Protein AF-A0A3N9UTG4-F1 (afdb_monomer_lite)

Secondary structure (DSSP, 8-state):
-HHHHHHHHHHHHHHHTTPPPPPS--S-BTTBPPPPPS-TT--BTT-SSTTTB-PPPP-

Radius of gyration: 18.99 Å; chains: 1; bounding box: 54×22×43 Å

Foldseek 3Di:
DVVVVVVVVVVVVVVVVPDDDDDPQDDDDPNHGDEDDPDQPAADCPHPDPSRHDPDDDD

Structure (mmCIF, N/CA/C/O backbon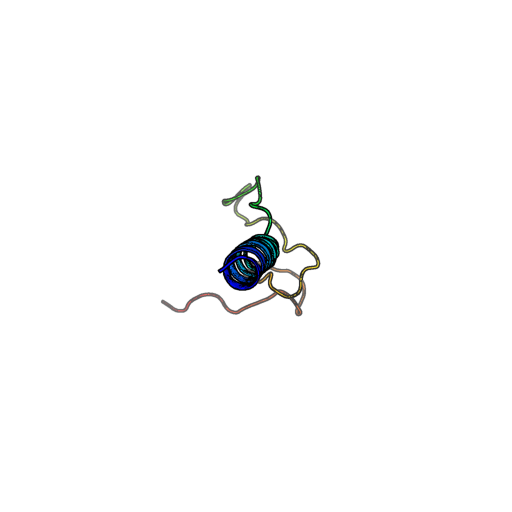e):
data_AF-A0A3N9UTG4-F1
#
_entry.id   AF-A0A3N9UTG4-F1
#
loop_
_atom_site.group_PDB
_atom_site.id
_atom_site.type_symbol
_atom_site.label_atom_id
_atom_site.label_alt_id
_atom_site.label_comp_id
_atom_site.label_asym_id
_atom_site.label_entity_id
_atom_site.label_seq_id
_atom_site.pdbx_PDB_ins_code
_atom_site.Cartn_x
_atom_site.Cartn_y
_atom_site.Cartn_z
_atom_site.occupancy
_atom_site.B_iso_or_equiv
_atom_site.auth_seq_id
_atom_site.auth_comp_id
_atom_site.auth_asym_id
_atom_site.auth_atom_id
_atom_site.pdbx_PDB_model_num
ATOM 1 N N . MET A 1 1 ? 37.860 8.718 -20.796 1.00 61.22 1 MET A N 1
ATOM 2 C CA . MET A 1 1 ? 36.873 9.767 -21.146 1.00 61.22 1 MET A CA 1
ATOM 3 C C . MET A 1 1 ? 35.666 9.214 -21.908 1.00 61.22 1 MET A C 1
ATOM 5 O O . MET A 1 1 ? 34.583 9.265 -21.354 1.00 61.22 1 MET A O 1
ATOM 9 N N . LYS A 1 2 ? 35.812 8.615 -23.103 1.00 70.62 2 LYS A N 1
ATOM 10 C CA . LYS A 1 2 ? 34.673 8.034 -23.860 1.00 70.62 2 LYS A CA 1
ATOM 11 C C . LYS A 1 2 ? 33.975 6.860 -23.148 1.00 70.62 2 LYS A C 1
ATOM 13 O O . LYS A 1 2 ? 32.759 6.872 -23.026 1.00 70.62 2 LYS A O 1
ATOM 18 N N . MET A 1 3 ? 34.734 5.910 -22.593 1.00 72.00 3 MET A N 1
ATOM 19 C CA . MET A 1 3 ? 34.166 4.778 -21.833 1.00 72.00 3 MET A CA 1
ATOM 20 C C . MET A 1 3 ? 33.513 5.208 -20.511 1.00 72.00 3 MET A C 1
ATOM 22 O O . MET A 1 3 ? 32.500 4.649 -20.114 1.00 72.00 3 MET A O 1
ATOM 26 N N . THR A 1 4 ? 34.055 6.236 -19.852 1.00 76.88 4 THR A N 1
ATOM 27 C CA . THR A 1 4 ? 33.521 6.770 -18.589 1.00 76.88 4 THR A CA 1
ATOM 28 C C . THR A 1 4 ? 32.149 7.421 -18.785 1.00 76.88 4 THR A C 1
ATOM 30 O O . THR A 1 4 ? 31.251 7.202 -17.983 1.00 76.88 4 THR A O 1
ATOM 33 N N . VAL A 1 5 ? 31.963 8.170 -19.878 1.00 83.88 5 VAL A N 1
ATOM 34 C CA . VAL A 1 5 ? 30.672 8.792 -20.222 1.00 83.88 5 VAL A CA 1
ATOM 35 C C . VAL A 1 5 ? 29.614 7.734 -20.546 1.00 83.88 5 VAL A C 1
ATOM 37 O O . VAL A 1 5 ? 28.488 7.836 -20.068 1.00 83.88 5 VAL A O 1
ATOM 40 N N . VAL A 1 6 ? 29.982 6.687 -21.294 1.00 86.06 6 VAL A N 1
ATOM 41 C CA . VAL A 1 6 ? 29.076 5.562 -21.591 1.00 86.06 6 VAL A CA 1
ATOM 42 C C . VAL A 1 6 ? 28.666 4.833 -20.308 1.00 86.06 6 VAL A C 1
ATOM 44 O O . VAL A 1 6 ? 27.484 4.569 -20.115 1.00 86.06 6 VAL A O 1
ATOM 47 N N . ALA A 1 7 ? 29.606 4.578 -19.394 1.00 87.25 7 ALA A N 1
ATOM 48 C CA . ALA A 1 7 ? 29.307 3.926 -18.119 1.00 87.25 7 ALA A CA 1
ATOM 49 C C . ALA A 1 7 ? 28.333 4.741 -17.248 1.00 87.25 7 ALA A C 1
ATOM 51 O O . ALA A 1 7 ? 27.406 4.171 -16.678 1.00 87.25 7 ALA A O 1
ATOM 52 N N . ILE A 1 8 ? 28.498 6.068 -17.184 1.00 89.50 8 ILE A N 1
ATOM 53 C CA . ILE A 1 8 ? 27.601 6.956 -16.426 1.00 89.50 8 ILE A CA 1
ATOM 54 C C . ILE A 1 8 ? 26.194 6.978 -17.042 1.00 89.50 8 ILE A C 1
ATOM 56 O O . ILE A 1 8 ? 25.209 6.882 -16.313 1.00 89.50 8 ILE A O 1
ATOM 60 N N . LEU A 1 9 ? 26.086 7.053 -18.373 1.00 87.50 9 LEU A N 1
ATOM 61 C CA . LEU A 1 9 ? 24.797 7.013 -19.074 1.00 87.50 9 LEU A CA 1
ATOM 62 C C . LEU A 1 9 ? 24.063 5.683 -18.858 1.00 87.50 9 LEU A C 1
ATOM 64 O O . LEU A 1 9 ? 22.869 5.683 -18.566 1.00 87.50 9 LEU A O 1
ATOM 68 N N . CYS A 1 10 ? 24.773 4.554 -18.948 1.00 86.25 10 CYS A N 1
ATOM 69 C CA . CYS A 1 10 ? 24.196 3.237 -18.679 1.00 86.25 10 CYS A CA 1
ATOM 70 C C . CYS A 1 10 ? 23.751 3.097 -17.219 1.00 86.25 10 CYS A C 1
ATOM 72 O O . CYS A 1 10 ? 22.651 2.615 -16.965 1.00 86.25 10 CYS A O 1
ATOM 74 N N . ALA A 1 11 ? 24.565 3.553 -16.263 1.00 84.44 11 ALA A N 1
ATOM 75 C CA . ALA A 1 11 ? 24.201 3.529 -14.850 1.00 84.44 11 ALA A CA 1
ATOM 76 C C . ALA A 1 11 ? 22.949 4.378 -14.568 1.00 84.44 11 ALA A C 1
ATOM 78 O O . ALA A 1 11 ? 22.057 3.929 -13.854 1.00 84.44 11 ALA A O 1
ATOM 79 N N . GLY A 1 12 ? 22.839 5.564 -15.178 1.00 82.56 12 GLY A N 1
ATOM 80 C CA . GLY A 1 12 ? 21.656 6.419 -15.058 1.00 82.56 12 GLY A CA 1
ATOM 81 C C . GLY A 1 12 ? 20.374 5.758 -15.578 1.00 82.56 12 GLY A C 1
ATOM 82 O O . GLY A 1 12 ? 19.352 5.802 -14.895 1.00 82.56 12 GLY A O 1
ATOM 83 N N . LEU A 1 13 ? 20.432 5.091 -16.740 1.00 79.88 13 LEU A N 1
ATOM 84 C CA . LEU A 1 13 ? 19.280 4.372 -17.308 1.00 79.88 13 LEU A CA 1
ATOM 85 C C . LEU A 1 13 ? 18.831 3.177 -16.452 1.00 79.88 13 LEU A C 1
ATOM 87 O O . LEU A 1 13 ? 17.638 2.893 -16.364 1.00 79.88 13 LEU A O 1
ATOM 91 N N . LEU A 1 14 ? 19.773 2.462 -15.832 1.00 78.94 14 LEU A N 1
ATOM 92 C CA . LEU A 1 14 ? 19.455 1.294 -15.007 1.00 78.94 14 LEU A CA 1
ATOM 93 C C . LEU A 1 14 ? 18.706 1.679 -13.723 1.00 78.94 14 LEU A C 1
ATOM 95 O O . LEU A 1 14 ? 17.837 0.934 -13.280 1.00 78.94 14 LEU A O 1
ATOM 99 N N . VAL A 1 15 ? 18.993 2.849 -13.145 1.00 77.25 15 VAL A N 1
ATOM 100 C CA . VAL A 1 15 ? 18.347 3.304 -11.902 1.00 77.25 15 VAL A CA 1
ATOM 101 C C . VAL A 1 15 ? 16.915 3.797 -12.140 1.00 77.25 15 VAL A C 1
ATOM 103 O O . VAL A 1 15 ? 16.054 3.600 -11.284 1.00 77.25 15 VAL A O 1
ATOM 106 N N . SER A 1 16 ? 16.613 4.388 -13.303 1.00 71.88 16 SER A N 1
ATOM 107 C CA . SER A 1 16 ? 15.255 4.878 -13.598 1.00 71.88 16 SER A CA 1
ATOM 108 C C . SER A 1 16 ? 14.221 3.761 -13.776 1.00 71.88 16 SER A C 1
ATOM 110 O O . SER A 1 16 ? 13.032 4.001 -13.598 1.00 71.88 16 SER A O 1
ATOM 112 N N . ALA A 1 17 ? 14.657 2.541 -14.101 1.00 69.62 17 ALA A N 1
ATOM 113 C CA . ALA A 1 17 ? 13.777 1.387 -14.295 1.00 69.62 17 ALA A CA 1
ATOM 114 C C . ALA A 1 17 ? 13.208 0.806 -12.982 1.00 69.62 17 ALA A C 1
ATOM 116 O O . ALA A 1 17 ? 12.329 -0.050 -13.023 1.00 69.62 17 ALA A O 1
ATOM 117 N N . CYS A 1 18 ? 13.688 1.264 -11.822 1.00 72.38 18 CYS A N 1
ATOM 118 C CA . CYS A 1 18 ? 13.245 0.790 -10.508 1.00 72.38 18 CYS A CA 1
ATOM 119 C C . CYS A 1 18 ? 12.119 1.640 -9.889 1.00 72.38 18 CYS A C 1
ATOM 121 O O . CYS A 1 18 ? 11.698 1.365 -8.765 1.00 72.38 18 CYS A O 1
ATOM 123 N N . ALA A 1 19 ? 11.645 2.688 -10.573 1.00 76.06 19 ALA A N 1
ATOM 124 C CA . ALA A 1 19 ? 10.527 3.494 -10.092 1.00 76.06 19 ALA A CA 1
ATOM 125 C C . ALA A 1 19 ? 9.194 2.779 -10.379 1.00 76.06 19 ALA A C 1
ATOM 127 O O . ALA A 1 19 ? 8.917 2.408 -11.516 1.00 76.06 19 ALA A O 1
ATOM 128 N N . GLY A 1 20 ? 8.372 2.569 -9.346 1.00 77.38 20 GLY A N 1
ATOM 129 C CA . GLY A 1 20 ? 7.029 2.004 -9.508 1.00 77.38 20 GLY A CA 1
ATOM 130 C C . GLY A 1 20 ? 6.057 2.981 -10.180 1.00 77.38 20 GLY A C 1
ATOM 131 O O . GLY A 1 20 ? 6.197 4.196 -10.037 1.00 77.38 20 GLY A O 1
ATOM 132 N N . GLU A 1 21 ? 5.051 2.450 -10.878 1.00 83.25 21 GLU A N 1
ATOM 133 C CA . GLU A 1 21 ? 3.973 3.244 -11.485 1.00 83.25 21 GLU A CA 1
ATOM 134 C C . GLU A 1 21 ? 3.117 3.915 -10.401 1.00 83.25 21 GLU A C 1
ATOM 136 O O . GLU A 1 21 ? 2.726 3.277 -9.416 1.00 83.25 21 GLU A O 1
ATOM 141 N N . ARG A 1 22 ? 2.802 5.206 -10.568 1.00 85.88 22 ARG A N 1
ATOM 142 C CA . ARG A 1 22 ? 1.975 5.926 -9.592 1.00 85.88 22 ARG A CA 1
ATOM 143 C C . ARG A 1 22 ? 0.499 5.544 -9.786 1.00 85.88 22 ARG A C 1
ATOM 145 O O . ARG A 1 22 ? -0.049 5.798 -10.854 1.00 85.88 22 ARG A O 1
ATOM 152 N N . PRO A 1 23 ? -0.198 5.033 -8.757 1.00 85.81 23 PRO A N 1
ATOM 153 C CA . PRO A 1 23 ? -1.614 4.694 -8.881 1.00 85.81 23 PRO A CA 1
ATOM 154 C C . PRO A 1 23 ? -2.494 5.946 -9.028 1.00 85.81 23 PRO A C 1
ATOM 156 O O . PRO A 1 23 ? -2.258 6.975 -8.388 1.00 85.81 23 PRO A O 1
ATOM 159 N N . ALA A 1 24 ? -3.545 5.843 -9.846 1.00 89.94 24 ALA A N 1
ATOM 160 C CA . ALA A 1 24 ? -4.507 6.924 -10.096 1.00 89.94 24 ALA A CA 1
ATOM 161 C C . ALA A 1 24 ? -5.636 7.002 -9.047 1.00 89.94 24 ALA A C 1
ATOM 163 O O . ALA A 1 24 ? -6.364 7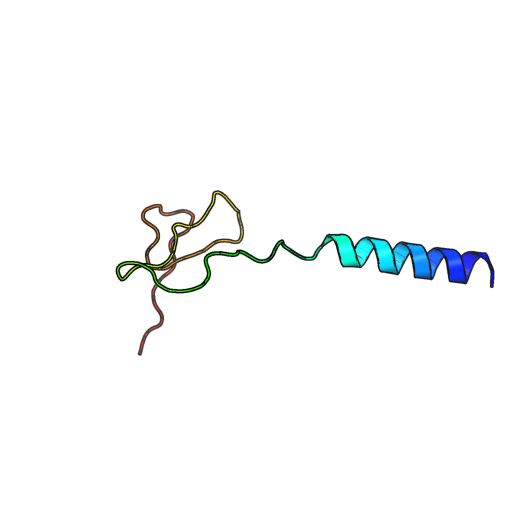.987 -8.979 1.00 89.94 24 ALA A O 1
ATOM 164 N N . ASN A 1 25 ? -5.780 5.968 -8.222 1.00 88.44 25 ASN A N 1
ATOM 165 C CA . ASN A 1 25 ? -6.881 5.748 -7.280 1.00 88.44 25 ASN A CA 1
ATOM 166 C C . ASN A 1 25 ? -6.444 5.924 -5.812 1.00 88.44 25 ASN A C 1
ATOM 168 O O . ASN A 1 25 ? -6.808 5.137 -4.941 1.00 88.44 25 ASN A O 1
ATOM 172 N N . LEU A 1 26 ? -5.614 6.933 -5.540 1.00 89.94 26 LEU A N 1
ATOM 173 C CA . LEU A 1 26 ? -5.156 7.244 -4.185 1.00 89.94 26 LEU A CA 1
ATOM 174 C C . LEU A 1 26 ? -6.292 7.818 -3.325 1.00 89.94 26 LEU A C 1
ATOM 176 O O . LEU A 1 26 ? -7.070 8.651 -3.786 1.00 89.94 26 LEU A O 1
ATOM 180 N N . GLY A 1 27 ? -6.319 7.433 -2.048 1.00 91.50 27 GLY A N 1
ATOM 181 C CA . GLY A 1 27 ? -7.286 7.917 -1.062 1.00 91.50 27 GLY A CA 1
ATOM 182 C C . GLY A 1 27 ? -8.331 6.875 -0.660 1.00 91.50 27 GLY A C 1
ATOM 183 O O . GLY A 1 27 ? -8.294 5.722 -1.086 1.00 91.50 27 GLY A O 1
ATOM 184 N N . VAL A 1 28 ? -9.243 7.295 0.217 1.00 94.50 28 VAL A N 1
ATOM 185 C CA . VAL A 1 28 ? -10.356 6.477 0.712 1.00 94.50 28 VAL A CA 1
ATOM 186 C C . VAL A 1 28 ? -11.585 6.721 -0.157 1.00 94.50 28 VAL A C 1
ATOM 188 O O . VAL A 1 28 ? -11.982 7.864 -0.378 1.00 94.50 28 VAL A O 1
ATOM 191 N N . THR A 1 29 ? -12.223 5.643 -0.600 1.00 92.94 29 THR A N 1
ATOM 192 C CA . THR A 1 29 ? -13.456 5.667 -1.396 1.00 92.94 29 THR A CA 1
ATOM 193 C C . THR A 1 29 ? -14.484 4.754 -0.742 1.00 92.94 29 THR A C 1
ATOM 195 O O . THR A 1 29 ? -14.168 3.607 -0.448 1.00 92.94 29 THR A O 1
ATOM 198 N N . ASN A 1 30 ? -15.706 5.240 -0.494 1.00 93.94 30 ASN A N 1
ATOM 199 C CA . ASN A 1 30 ? -16.749 4.495 0.236 1.00 93.94 30 ASN A CA 1
ATOM 200 C C . ASN A 1 30 ? -16.307 3.992 1.627 1.00 93.94 30 ASN A C 1
ATOM 202 O O . ASN A 1 30 ? -16.718 2.926 2.073 1.00 93.94 30 ASN A O 1
ATOM 206 N N . GLY A 1 31 ? -15.460 4.764 2.314 1.00 94.62 31 GLY A N 1
ATOM 207 C CA . GLY A 1 31 ? -14.993 4.441 3.666 1.00 94.62 31 GLY A CA 1
ATOM 208 C C . GLY A 1 31 ? -13.835 3.442 3.733 1.00 94.62 31 GLY A C 1
ATOM 209 O O . GLY A 1 31 ? -13.332 3.205 4.827 1.00 94.62 31 GLY A O 1
ATOM 210 N N . THR A 1 32 ? -13.364 2.908 2.602 1.00 94.06 32 THR A N 1
ATOM 211 C CA . THR A 1 32 ? -12.234 1.969 2.564 1.00 94.06 32 THR A CA 1
ATOM 212 C C . THR A 1 32 ? -11.133 2.410 1.604 1.00 94.06 32 THR A C 1
ATOM 214 O O . THR A 1 32 ? -11.359 3.173 0.662 1.00 94.06 32 THR A O 1
ATOM 217 N N . LEU A 1 33 ? -9.916 1.919 1.834 1.00 93.62 33 LEU A N 1
ATOM 218 C CA . LEU A 1 33 ? -8.849 1.986 0.833 1.00 93.62 33 LEU A CA 1
ATOM 219 C C . LEU A 1 33 ? -9.150 1.011 -0.316 1.00 93.62 33 LEU A C 1
ATOM 221 O O . LEU A 1 33 ? -9.929 0.069 -0.161 1.00 93.62 33 LEU A O 1
ATOM 225 N N . THR A 1 34 ? -8.524 1.224 -1.476 1.00 93.25 34 THR A N 1
ATOM 226 C CA . THR A 1 34 ? -8.568 0.220 -2.551 1.00 93.25 34 THR A CA 1
ATOM 227 C C . THR A 1 34 ? -7.914 -1.080 -2.068 1.00 93.25 34 THR A C 1
ATOM 229 O O . THR A 1 34 ? -6.940 -1.039 -1.314 1.00 93.25 34 THR A O 1
ATOM 232 N N . ALA A 1 35 ? -8.437 -2.229 -2.502 1.00 92.94 35 ALA A N 1
ATOM 233 C CA . ALA A 1 35 ? -7.827 -3.525 -2.221 1.00 92.94 35 ALA A CA 1
ATOM 234 C C . ALA A 1 35 ? -6.378 -3.579 -2.733 1.00 92.94 35 ALA A C 1
ATOM 236 O O . ALA A 1 35 ? -6.067 -3.030 -3.794 1.00 92.94 35 ALA A O 1
ATOM 237 N N . CYS A 1 36 ? -5.499 -4.259 -1.994 1.00 93.44 36 CYS A N 1
ATOM 238 C CA . CYS A 1 36 ? -4.138 -4.480 -2.465 1.00 93.44 36 CYS A CA 1
ATOM 239 C C . CYS A 1 36 ? -4.154 -5.323 -3.750 1.00 93.44 36 CYS A C 1
ATOM 241 O O . CYS A 1 36 ? -4.785 -6.382 -3.761 1.00 93.44 36 CYS A O 1
ATOM 243 N N . PRO A 1 37 ? -3.483 -4.887 -4.835 1.00 91.56 37 PRO A N 1
ATOM 244 C CA . PRO A 1 37 ? -3.224 -5.767 -5.966 1.00 91.56 37 PRO A CA 1
ATOM 245 C C . PRO A 1 37 ? -2.301 -6.915 -5.541 1.00 91.56 37 PRO A C 1
ATOM 247 O O . PRO A 1 37 ? -1.624 -6.828 -4.517 1.00 91.56 37 PRO A O 1
ATOM 250 N N . ASP A 1 38 ? -2.229 -7.956 -6.372 1.00 92.62 38 ASP A N 1
ATOM 251 C CA . ASP A 1 38 ? -1.320 -9.092 -6.193 1.00 92.62 38 ASP A CA 1
ATOM 252 C C . ASP A 1 38 ? 0.145 -8.672 -6.433 1.00 92.62 38 ASP A C 1
ATOM 254 O O . ASP A 1 38 ? 0.722 -8.892 -7.496 1.00 92.62 38 ASP A O 1
ATOM 258 N N . SER A 1 39 ? 0.719 -7.966 -5.459 1.00 88.38 39 SER A N 1
ATOM 259 C CA . SER A 1 39 ? 2.054 -7.373 -5.500 1.00 88.38 39 SER A CA 1
ATOM 260 C C . SER A 1 39 ? 2.753 -7.592 -4.160 1.00 88.38 39 SER A C 1
ATOM 262 O O . SER A 1 39 ? 2.167 -7.296 -3.118 1.00 88.38 39 SER A O 1
ATOM 264 N N . PRO A 1 40 ? 4.023 -8.040 -4.152 1.00 88.19 40 PRO A N 1
ATOM 265 C CA . PRO A 1 40 ? 4.715 -8.447 -2.927 1.00 88.19 40 PRO A CA 1
ATOM 266 C C . PRO A 1 40 ? 4.942 -7.304 -1.930 1.00 88.19 40 PRO A C 1
ATOM 268 O O . PRO A 1 40 ? 5.187 -7.563 -0.758 1.00 88.19 40 PRO A O 1
ATOM 271 N N . ASN A 1 41 ? 4.869 -6.051 -2.386 1.00 90.69 41 ASN A N 1
ATOM 272 C CA . ASN A 1 41 ? 5.117 -4.874 -1.552 1.00 90.69 41 ASN A CA 1
ATOM 273 C C . ASN A 1 41 ? 3.829 -4.155 -1.118 1.00 90.69 41 ASN A C 1
ATOM 275 O O . ASN A 1 41 ? 3.919 -3.133 -0.440 1.00 90.69 41 ASN A O 1
ATOM 279 N N . CYS A 1 42 ? 2.641 -4.621 -1.529 1.00 92.44 42 CYS A N 1
ATOM 280 C CA . CYS A 1 42 ? 1.392 -3.995 -1.098 1.00 92.44 42 CYS A CA 1
ATOM 281 C C . CYS A 1 42 ? 0.936 -4.556 0.243 1.00 92.44 42 CYS A C 1
ATOM 283 O O . CYS A 1 42 ? 0.793 -5.766 0.390 1.00 92.44 42 CYS A O 1
ATOM 285 N N . VAL A 1 43 ? 0.639 -3.668 1.191 1.00 95.62 43 VAL A N 1
ATOM 286 C CA . VAL A 1 43 ? 0.044 -4.028 2.478 1.00 95.62 43 VAL A CA 1
ATOM 287 C C . VAL A 1 43 ? -1.066 -3.057 2.871 1.00 95.62 43 VAL A C 1
ATOM 289 O O . VAL A 1 43 ? -1.023 -1.874 2.530 1.00 95.62 43 VAL A O 1
ATOM 292 N N . SER A 1 44 ? -2.073 -3.549 3.590 1.00 95.50 44 SER A N 1
ATOM 293 C CA . SER A 1 44 ? -3.185 -2.750 4.107 1.00 95.50 44 SER A CA 1
ATOM 294 C C . SER A 1 44 ? -3.777 -3.389 5.358 1.00 95.50 44 SER A C 1
ATOM 296 O O . SER A 1 44 ? -4.073 -4.581 5.372 1.00 95.50 44 SER A O 1
ATOM 298 N N . SER A 1 45 ? -4.052 -2.590 6.390 1.00 95.81 45 SER A N 1
ATOM 299 C CA . SER A 1 45 ? -4.773 -3.069 7.578 1.00 95.81 45 SER A CA 1
ATOM 300 C C . SER A 1 45 ? -6.234 -3.434 7.311 1.00 95.81 45 SER A C 1
ATOM 302 O O . SER A 1 45 ? -6.862 -4.129 8.105 1.00 95.81 45 SER A O 1
ATOM 304 N N . GLN A 1 46 ? -6.763 -3.018 6.159 1.00 95.44 46 GLN A N 1
ATOM 305 C CA . GLN A 1 46 ? -8.107 -3.349 5.684 1.00 95.44 46 GLN A CA 1
ATOM 306 C C . GLN A 1 46 ? -8.108 -4.519 4.684 1.00 95.44 46 GLN A C 1
ATOM 308 O O . GLN A 1 46 ? -9.169 -4.870 4.173 1.00 95.44 46 GLN A O 1
ATOM 313 N N . ALA A 1 47 ? -6.948 -5.114 4.365 1.00 96.31 47 ALA A N 1
ATOM 314 C CA . ALA A 1 47 ? -6.884 -6.268 3.468 1.00 96.31 47 ALA A CA 1
ATOM 315 C C . ALA A 1 47 ? -7.689 -7.443 4.041 1.00 96.31 47 ALA A C 1
ATOM 317 O O . ALA A 1 47 ? -7.733 -7.630 5.256 1.00 96.31 47 ALA A O 1
ATOM 318 N N . GLY A 1 48 ? -8.347 -8.218 3.174 1.00 93.81 48 GLY A N 1
ATOM 319 C CA . GLY A 1 48 ? -9.125 -9.400 3.565 1.00 93.81 48 GLY A CA 1
ATOM 320 C C . GLY A 1 48 ? -8.299 -10.684 3.639 1.00 93.81 48 GLY A C 1
ATOM 321 O O . GLY A 1 48 ? -8.702 -11.623 4.321 1.00 93.81 48 GLY A O 1
ATOM 322 N N . ASP A 1 49 ? -7.158 -10.718 2.952 1.00 95.62 49 ASP A N 1
ATOM 323 C CA . ASP A 1 49 ? -6.250 -11.856 2.898 1.00 95.62 49 ASP A CA 1
ATOM 324 C C . ASP A 1 49 ? -5.021 -11.655 3.793 1.00 95.62 49 ASP A C 1
ATOM 326 O O . ASP A 1 49 ? -4.572 -10.534 4.027 1.00 95.62 49 ASP A O 1
ATOM 330 N N . GLU A 1 50 ? -4.465 -12.766 4.268 1.00 95.69 50 GLU A N 1
ATOM 331 C CA . GLU A 1 50 ? -3.366 -12.757 5.237 1.00 95.69 50 GLU A CA 1
ATOM 332 C C . GLU A 1 50 ? -2.047 -12.244 4.649 1.00 95.69 50 GLU A C 1
ATOM 334 O O . GLU A 1 50 ? -1.230 -11.669 5.357 1.00 95.69 50 GLU A O 1
ATOM 339 N N . ARG A 1 51 ? -1.831 -12.416 3.340 1.00 95.94 51 ARG A N 1
ATOM 340 C CA . ARG A 1 51 ? -0.567 -12.051 2.690 1.00 95.94 51 ARG A CA 1
ATOM 341 C C . ARG A 1 51 ? -0.370 -10.539 2.617 1.00 95.94 51 ARG A C 1
ATOM 343 O O . ARG A 1 51 ? 0.768 -10.086 2.690 1.00 95.94 51 ARG A O 1
ATOM 350 N N . HIS A 1 52 ? -1.447 -9.775 2.456 1.00 97.50 52 HIS A N 1
ATOM 351 C CA . H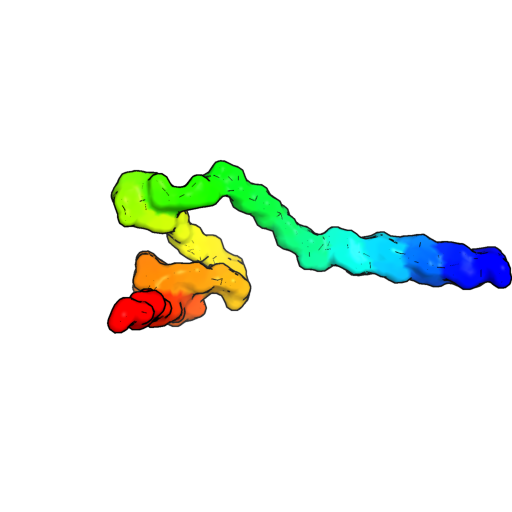IS A 1 52 ? -1.378 -8.315 2.370 1.00 97.50 52 HIS A CA 1
ATOM 352 C C . HIS A 1 52 ? -1.805 -7.606 3.665 1.00 97.50 52 HIS A C 1
ATOM 354 O O . HIS A 1 52 ? -1.705 -6.380 3.749 1.00 97.50 52 HIS A O 1
ATOM 360 N N . ARG A 1 53 ? -2.312 -8.323 4.675 1.00 97.00 53 ARG A N 1
ATOM 361 C CA . ARG A 1 53 ? -2.766 -7.706 5.928 1.00 97.00 53 ARG A CA 1
ATOM 362 C C . ARG A 1 53 ? -1.588 -7.317 6.824 1.00 97.00 53 ARG A C 1
ATOM 364 O O . ARG A 1 53 ? -0.653 -8.083 7.015 1.00 97.00 53 ARG A O 1
ATOM 371 N N . ILE A 1 54 ? -1.676 -6.124 7.411 1.00 97.25 54 ILE A N 1
ATOM 372 C CA . ILE A 1 54 ? -0.791 -5.651 8.488 1.00 97.25 54 ILE A CA 1
ATOM 373 C C . ILE A 1 54 ? -1.621 -5.083 9.639 1.00 97.25 54 ILE A C 1
ATOM 375 O O . ILE A 1 54 ? -2.747 -4.636 9.429 1.00 97.25 54 ILE A O 1
ATOM 379 N N . GLU A 1 55 ? -1.069 -5.068 10.849 1.00 97.00 55 GLU A N 1
ATOM 380 C CA . GLU A 1 55 ? -1.758 -4.487 12.005 1.00 97.00 55 GLU A CA 1
ATOM 381 C C . GLU A 1 55 ? -1.933 -2.960 11.835 1.00 97.00 55 GLU A C 1
ATOM 383 O O . GLU A 1 55 ? -1.024 -2.289 11.327 1.00 97.00 55 GLU A O 1
ATOM 388 N N . PRO A 1 56 ? -3.080 -2.374 12.235 1.00 95.00 56 PRO A N 1
ATOM 389 C CA . PRO A 1 56 ? -3.226 -0.929 12.356 1.00 95.00 56 PRO A CA 1
ATOM 390 C C . PRO A 1 56 ? -2.179 -0.301 13.286 1.00 95.00 56 PRO A C 1
ATOM 392 O O . PRO A 1 56 ? -1.638 -0.937 14.187 1.00 95.00 56 PRO A O 1
ATOM 395 N N . LEU A 1 57 ? -1.928 0.995 13.106 1.00 93.19 57 LEU A N 1
ATOM 396 C CA . LEU A 1 57 ? -1.066 1.740 14.020 1.00 93.19 57 LEU A CA 1
ATOM 397 C C . LEU A 1 57 ? -1.763 1.887 15.381 1.00 93.19 57 LEU A C 1
ATOM 399 O O . LEU A 1 57 ? -2.902 2.353 15.444 1.00 93.19 57 LEU A O 1
ATOM 403 N N . ALA A 1 58 ? -1.075 1.506 16.458 1.00 90.19 58 ALA A N 1
ATOM 404 C CA . ALA A 1 58 ? -1.538 1.765 17.815 1.00 90.19 58 ALA A CA 1
ATOM 405 C C . ALA A 1 58 ? -1.510 3.275 18.104 1.00 90.19 58 ALA A C 1
ATOM 407 O O . ALA A 1 58 ? -0.635 3.993 17.612 1.00 90.19 58 ALA A O 1
ATOM 408 N N . THR A 1 59 ? -2.480 3.739 18.887 1.00 68.81 59 THR A N 1
ATOM 409 C CA . THR 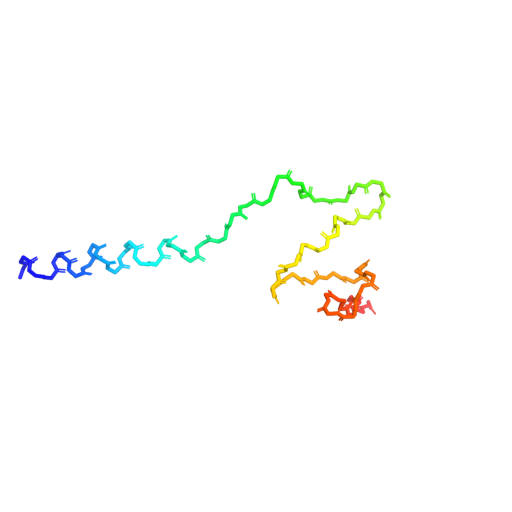A 1 59 ? -2.561 5.124 19.382 1.00 68.81 59 THR A CA 1
ATOM 410 C C . THR A 1 59 ? -2.141 5.200 20.836 1.00 68.81 59 THR A C 1
ATOM 412 O O . THR A 1 59 ? -2.311 4.184 21.547 1.00 68.81 59 THR A O 1
#

Seque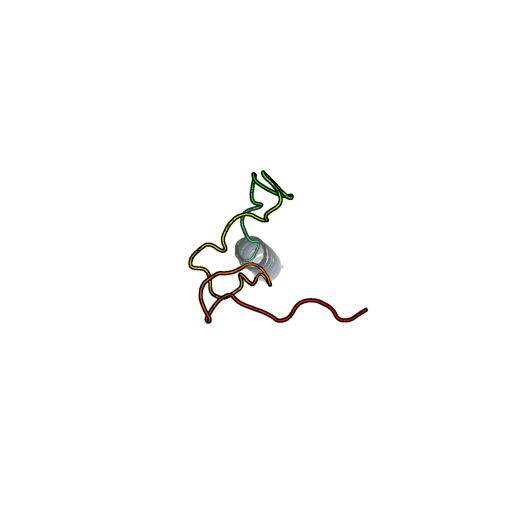nce (59 aa):
MKMTVVAILCAGLLVSACAGERPANLGVTNGTLTACPDSPNCVSSQAGDERHRIEPLAT

pLDDT: mean 87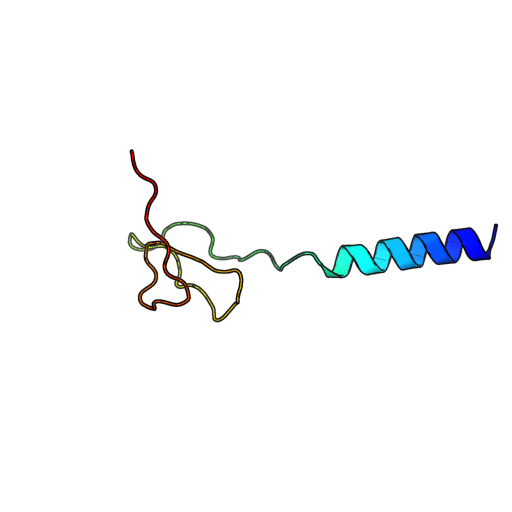.61, std 8.76, range [61.22, 97.5]